Protein AF-A0A4R8S122-F1 (afdb_monomer_lite)

Foldseek 3Di:
DDDPPDDPPPPPPPPPPDDPPQPVVNVCVVPNDDDPPDDPVRDPVVPPVCVVVVVVVCVVPPPPPDD

Secondary structure (DSSP, 8-state):
-PPPPP----------S-S----HHHHHHHH-SPPPPPPTTT--TT-HHHHHHHHHHHHHHS-----

Structure (mmCIF, N/CA/C/O backbone):
data_AF-A0A4R8S122-F1
#
_entry.id   AF-A0A4R8S122-F1
#
loop_
_atom_site.group_PDB
_atom_site.id
_atom_site.type_symbol
_atom_site.label_atom_id
_atom_site.label_alt_id
_atom_site.label_comp_id
_atom_site.label_asym_id
_atom_site.label_entity_id
_atom_site.label_seq_id
_atom_site.pdbx_PDB_ins_code
_atom_site.Cartn_x
_atom_site.Cartn_y
_atom_site.Cartn_z
_atom_site.occupancy
_atom_site.B_iso_or_equiv
_atom_site.auth_seq_id
_atom_site.auth_comp_id
_atom_site.auth_asym_id
_atom_site.auth_atom_id
_atom_site.pdbx_PDB_model_num
ATOM 1 N N . MET A 1 1 ? 28.717 -47.506 10.436 1.00 48.78 1 MET A N 1
ATOM 2 C CA .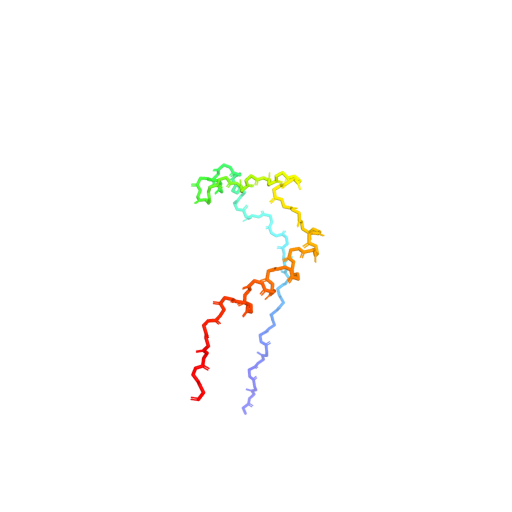 MET A 1 1 ? 27.977 -46.575 9.560 1.00 48.78 1 MET A CA 1
ATOM 3 C C . MET A 1 1 ? 28.538 -45.179 9.790 1.00 48.78 1 MET A C 1
ATOM 5 O O . MET A 1 1 ? 28.382 -44.706 10.910 1.00 48.78 1 MET A O 1
ATOM 9 N N . PRO A 1 2 ? 29.253 -44.548 8.844 1.00 47.72 2 PRO A N 1
ATOM 10 C CA . PRO A 1 2 ? 29.625 -43.144 8.994 1.00 47.72 2 PRO A CA 1
ATOM 11 C C . PRO A 1 2 ? 28.419 -42.252 8.648 1.00 47.72 2 PRO A C 1
ATOM 13 O O . PRO A 1 2 ? 27.643 -42.575 7.749 1.00 47.72 2 PRO A O 1
ATOM 16 N N . ALA A 1 3 ? 28.229 -41.176 9.412 1.00 58.88 3 ALA A N 1
ATOM 17 C CA . ALA A 1 3 ? 27.143 -40.213 9.236 1.00 58.88 3 ALA A CA 1
ATOM 18 C C . ALA A 1 3 ? 27.330 -39.384 7.947 1.00 58.88 3 ALA A C 1
ATOM 20 O O . ALA A 1 3 ? 28.474 -39.145 7.556 1.00 58.88 3 ALA A O 1
ATOM 21 N N . PRO A 1 4 ? 26.250 -38.922 7.287 1.00 54.19 4 PRO A N 1
ATOM 22 C CA . PRO A 1 4 ? 26.379 -37.998 6.170 1.00 54.19 4 PRO A CA 1
ATOM 23 C C . PRO A 1 4 ? 26.843 -36.637 6.694 1.00 54.19 4 PRO A C 1
ATOM 25 O O . PRO A 1 4 ? 26.189 -36.033 7.546 1.00 54.19 4 PRO A O 1
ATOM 28 N N . GLU A 1 5 ? 27.990 -36.179 6.194 1.00 53.16 5 GLU A N 1
ATOM 29 C CA . GLU A 1 5 ? 28.530 -34.855 6.479 1.00 53.16 5 GLU A CA 1
ATOM 30 C C . GLU A 1 5 ? 27.481 -33.774 6.201 1.00 53.16 5 GLU A C 1
ATOM 32 O O . GLU A 1 5 ? 26.805 -33.771 5.166 1.00 53.16 5 GLU A O 1
ATOM 37 N N . GLY A 1 6 ? 27.329 -32.867 7.168 1.00 55.78 6 GLY A N 1
ATOM 38 C CA . GLY A 1 6 ? 26.454 -31.712 7.059 1.00 55.78 6 GLY A CA 1
ATOM 39 C C . GLY A 1 6 ? 26.809 -30.923 5.807 1.00 55.78 6 GLY A C 1
ATOM 40 O O . GLY A 1 6 ? 27.937 -30.463 5.644 1.00 55.78 6 GLY A O 1
ATOM 41 N N . ARG A 1 7 ? 25.832 -30.790 4.909 1.00 60.75 7 ARG A N 1
ATOM 42 C CA . ARG A 1 7 ? 25.914 -29.930 3.731 1.00 60.75 7 ARG A CA 1
ATOM 43 C C . ARG A 1 7 ? 26.321 -28.539 4.196 1.00 60.75 7 ARG A C 1
ATOM 45 O O . ARG A 1 7 ? 25.589 -27.893 4.941 1.00 60.75 7 ARG A O 1
ATOM 52 N N . ASN A 1 8 ? 27.506 -28.119 3.780 1.00 56.47 8 ASN A N 1
ATOM 53 C CA . ASN A 1 8 ? 28.032 -26.804 4.077 1.00 56.47 8 ASN A CA 1
ATOM 54 C C . ASN A 1 8 ? 27.195 -25.780 3.295 1.00 56.47 8 ASN A C 1
ATOM 56 O O . ASN A 1 8 ? 27.401 -25.574 2.100 1.00 56.47 8 ASN A O 1
ATOM 60 N N . CYS A 1 9 ? 26.179 -25.211 3.947 1.00 55.19 9 CYS A N 1
ATOM 61 C CA . CYS A 1 9 ? 25.343 -24.140 3.410 1.00 55.19 9 CYS A CA 1
ATOM 62 C C . CYS A 1 9 ? 26.093 -22.805 3.499 1.00 55.19 9 CYS A C 1
ATOM 64 O O . CYS A 1 9 ? 25.607 -21.843 4.088 1.00 55.19 9 CYS A O 1
ATOM 66 N N . ASP A 1 10 ? 27.297 -22.750 2.936 1.00 60.31 10 ASP A N 1
ATOM 67 C CA . ASP A 1 10 ? 28.036 -21.508 2.757 1.00 60.31 10 ASP A CA 1
ATOM 68 C C . ASP A 1 10 ? 27.405 -20.787 1.554 1.00 60.31 10 ASP A C 1
ATOM 70 O O . ASP A 1 10 ? 27.879 -20.866 0.419 1.00 60.31 10 ASP A O 1
ATOM 74 N N . LEU A 1 11 ? 26.288 -20.087 1.791 1.00 59.09 11 LEU A N 1
ATOM 75 C CA . LEU A 1 11 ? 25.764 -19.052 0.891 1.00 59.09 11 LEU A CA 1
ATOM 76 C C . LEU A 1 11 ? 26.719 -17.851 0.928 1.00 59.09 11 LEU A C 1
ATOM 78 O O . LEU A 1 11 ? 26.360 -16.732 1.292 1.00 59.09 11 LEU A O 1
ATOM 82 N N . ARG A 1 12 ? 27.978 -18.081 0.548 1.00 60.47 12 ARG A N 1
ATOM 83 C CA . ARG A 1 12 ? 28.856 -17.005 0.125 1.00 60.47 12 ARG A CA 1
ATOM 84 C C . ARG A 1 12 ? 28.240 -16.470 -1.149 1.00 60.47 12 ARG A C 1
ATOM 86 O O . ARG A 1 12 ? 28.406 -17.054 -2.218 1.00 60.47 12 ARG A O 1
ATOM 93 N N . HIS A 1 13 ? 27.507 -15.371 -1.013 1.00 55.53 13 HIS A N 1
ATOM 94 C CA . HIS A 1 13 ? 27.170 -14.497 -2.118 1.00 55.53 13 HIS A CA 1
ATOM 95 C C . HIS A 1 13 ? 28.484 -14.095 -2.789 1.00 55.53 13 HIS A C 1
ATOM 97 O O . HIS A 1 13 ? 29.123 -13.112 -2.421 1.00 55.53 13 HIS A O 1
ATOM 103 N N . LYS A 1 14 ? 28.924 -14.888 -3.770 1.00 55.09 14 LYS A N 1
ATOM 104 C CA . LYS A 1 14 ? 29.754 -14.350 -4.830 1.00 55.09 14 LYS A CA 1
ATOM 105 C C . LYS A 1 14 ? 28.909 -13.238 -5.427 1.00 55.09 14 LYS A C 1
ATOM 107 O O . LYS A 1 14 ? 27.812 -13.501 -5.914 1.00 55.09 14 LYS A O 1
ATOM 112 N N . SER A 1 15 ? 29.403 -12.011 -5.347 1.00 58.78 15 SER A N 1
ATOM 113 C CA . SER A 1 15 ? 29.008 -10.923 -6.230 1.00 58.78 15 SER A CA 1
ATOM 114 C C . SER A 1 15 ? 29.378 -11.343 -7.657 1.00 58.78 15 SER A C 1
ATOM 116 O O . SER A 1 15 ? 30.412 -10.955 -8.188 1.00 58.78 15 SER A O 1
ATOM 118 N N . GLY A 1 16 ? 28.606 -12.284 -8.198 1.00 47.62 16 GLY A N 1
ATOM 119 C CA . GLY A 1 16 ? 28.617 -12.696 -9.585 1.00 47.62 16 GLY A CA 1
ATOM 120 C C . GLY A 1 16 ? 27.777 -11.676 -10.319 1.00 47.62 16 GLY A C 1
ATOM 121 O O . GLY A 1 16 ? 26.551 -11.670 -10.224 1.00 47.62 16 GLY A O 1
ATOM 122 N N . GLU A 1 17 ? 28.477 -10.755 -10.950 1.00 55.56 17 GLU A N 1
ATOM 123 C CA . GLU A 1 17 ? 27.971 -9.732 -11.844 1.00 55.56 17 GLU A CA 1
ATOM 124 C C . GLU A 1 17 ? 27.347 -10.394 -13.082 1.00 55.56 17 GLU A C 1
ATOM 126 O O . GLU A 1 17 ? 27.952 -10.415 -14.140 1.00 55.56 17 GLU A O 1
ATOM 131 N N . GLU A 1 18 ? 26.169 -11.006 -12.949 1.00 55.47 18 GLU A N 1
ATOM 132 C CA . GLU A 1 18 ? 25.393 -11.552 -14.078 1.00 55.47 18 GLU A CA 1
ATOM 133 C C . GLU A 1 18 ? 23.974 -11.956 -13.648 1.00 55.47 18 GLU A C 1
ATOM 135 O O . GLU A 1 18 ? 23.451 -13.015 -13.981 1.00 55.47 18 GLU A O 1
ATOM 140 N N . GLY A 1 19 ? 23.302 -11.077 -12.903 1.00 54.16 19 GLY A N 1
ATOM 141 C CA . GLY A 1 19 ? 21.852 -10.984 -13.037 1.00 54.16 19 GLY A CA 1
ATOM 142 C C . GLY A 1 19 ? 21.572 -10.226 -14.329 1.00 54.16 19 GLY A C 1
ATOM 143 O O . GLY A 1 19 ? 22.154 -9.161 -14.532 1.00 54.16 19 GLY A O 1
ATOM 144 N N . THR A 1 20 ? 20.712 -10.741 -15.211 1.00 60.72 20 THR A N 1
ATOM 145 C CA . THR A 1 20 ? 20.130 -9.920 -16.281 1.00 60.72 20 THR A CA 1
ATOM 146 C C . THR A 1 20 ? 19.627 -8.639 -15.630 1.00 60.72 20 THR A C 1
ATOM 148 O O . THR A 1 20 ? 18.713 -8.706 -14.807 1.00 60.72 20 THR A O 1
ATOM 151 N N . SER A 1 21 ? 20.272 -7.505 -15.915 1.00 68.75 21 SER A N 1
ATOM 152 C CA . SER A 1 21 ? 19.833 -6.212 -15.402 1.00 68.75 21 SER A CA 1
ATOM 153 C C . SER A 1 21 ? 18.475 -5.943 -16.036 1.00 68.75 21 SER A C 1
ATOM 155 O O . SER A 1 21 ? 18.391 -5.503 -17.182 1.00 68.75 21 SER A O 1
ATOM 157 N N . ALA A 1 22 ? 17.410 -6.354 -15.349 1.00 77.62 22 ALA A N 1
ATOM 158 C CA . ALA A 1 22 ? 16.057 -6.088 -15.782 1.00 77.62 22 ALA A CA 1
ATOM 159 C C . ALA A 1 22 ? 15.895 -4.574 -15.752 1.00 77.62 22 ALA A C 1
ATOM 161 O O . ALA A 1 22 ? 16.187 -3.927 -14.744 1.00 77.62 22 ALA A O 1
ATOM 162 N N . SER A 1 23 ? 15.480 -4.004 -16.879 1.00 86.44 23 SER A N 1
ATOM 163 C CA . SER A 1 23 ? 15.187 -2.583 -16.903 1.00 86.44 23 SER A CA 1
ATOM 164 C C . SER A 1 23 ? 14.029 -2.308 -15.942 1.00 86.44 23 SER A C 1
ATOM 166 O O . SER A 1 23 ? 13.118 -3.131 -15.820 1.00 86.44 23 SER A O 1
ATOM 168 N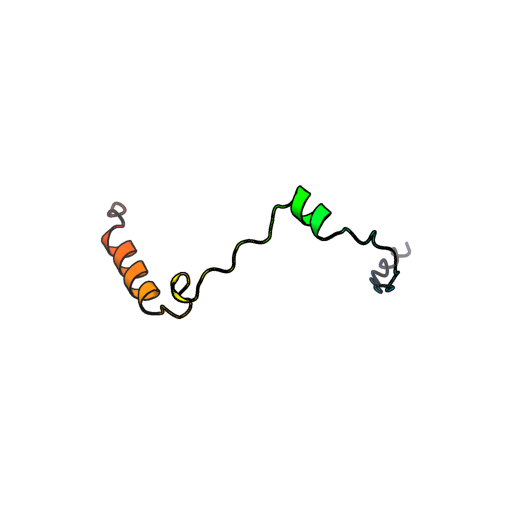 N . ASN A 1 24 ? 14.029 -1.149 -15.275 1.00 84.56 24 ASN A N 1
ATOM 169 C CA . ASN A 1 24 ? 12.884 -0.760 -14.442 1.00 84.56 24 ASN A CA 1
ATOM 170 C C . ASN A 1 24 ? 11.574 -0.816 -15.250 1.00 84.56 24 ASN A C 1
ATOM 172 O O . ASN A 1 24 ? 10.564 -1.252 -14.723 1.00 84.56 24 ASN A O 1
ATOM 176 N N . ALA A 1 25 ? 11.622 -0.512 -16.554 1.00 87.62 25 ALA A N 1
ATOM 177 C CA . ALA A 1 25 ? 10.483 -0.634 -17.460 1.00 87.62 25 ALA A CA 1
ATOM 178 C C . ALA A 1 25 ? 9.950 -2.076 -17.608 1.00 87.62 25 ALA A C 1
ATOM 180 O O . ALA A 1 25 ? 8.741 -2.271 -17.720 1.00 87.62 25 ALA A O 1
ATOM 181 N N . ASP A 1 26 ? 10.815 -3.095 -17.603 1.00 91.38 26 ASP A N 1
ATOM 182 C CA . ASP A 1 26 ? 10.386 -4.500 -17.656 1.00 91.38 26 ASP A CA 1
ATOM 183 C C . ASP A 1 26 ? 9.751 -4.954 -16.344 1.00 91.38 26 ASP A C 1
ATOM 185 O O . ASP A 1 26 ? 8.749 -5.671 -16.364 1.00 91.38 26 ASP A O 1
ATOM 189 N N . ILE A 1 27 ? 10.315 -4.519 -15.214 1.00 89.12 27 ILE A N 1
ATOM 190 C CA . ILE A 1 27 ? 9.752 -4.776 -13.882 1.00 89.12 27 ILE A CA 1
ATOM 191 C C . ILE A 1 27 ? 8.364 -4.147 -13.788 1.00 89.12 27 ILE A C 1
ATOM 193 O O . ILE A 1 27 ? 7.383 -4.826 -13.491 1.00 89.12 27 ILE A O 1
ATOM 197 N N . ASP A 1 28 ? 8.272 -2.883 -14.161 1.00 91.25 28 ASP A N 1
ATOM 198 C CA . ASP A 1 28 ? 7.047 -2.104 -14.186 1.00 91.25 28 ASP A CA 1
ATOM 199 C C . ASP A 1 28 ? 5.969 -2.679 -15.114 1.00 91.25 28 ASP A C 1
ATOM 201 O O . ASP A 1 28 ? 4.777 -2.609 -14.820 1.00 91.25 28 ASP A O 1
ATOM 205 N N . ARG A 1 29 ? 6.365 -3.276 -16.244 1.00 89.25 29 ARG A N 1
ATOM 206 C CA . ARG A 1 29 ? 5.432 -3.941 -17.164 1.00 89.25 29 ARG A CA 1
ATOM 207 C C . ARG A 1 29 ? 4.807 -5.195 -16.549 1.00 89.25 29 ARG A C 1
ATOM 209 O O . ARG A 1 29 ? 3.682 -5.541 -16.902 1.00 89.25 29 ARG A O 1
ATOM 216 N N . ILE A 1 30 ? 5.546 -5.901 -15.694 1.00 92.19 30 ILE A N 1
ATOM 217 C CA . ILE A 1 30 ? 5.108 -7.161 -15.076 1.00 92.19 30 ILE A CA 1
ATOM 2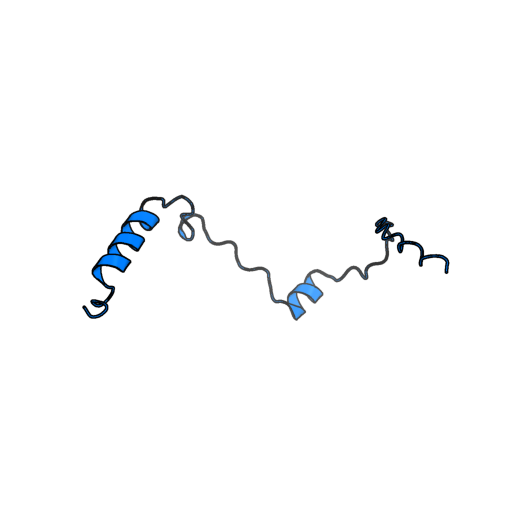18 C C . ILE A 1 30 ? 4.324 -6.892 -13.790 1.00 92.19 30 ILE A C 1
ATOM 220 O O . ILE A 1 30 ? 3.269 -7.487 -13.583 1.00 92.19 30 ILE A O 1
ATOM 224 N N . PHE A 1 31 ? 4.843 -6.013 -12.936 1.00 90.44 31 PHE A N 1
ATOM 225 C CA . PHE A 1 31 ? 4.324 -5.775 -11.588 1.00 90.44 31 PHE A CA 1
ATOM 226 C C . PHE A 1 31 ? 3.482 -4.501 -11.472 1.00 90.44 31 PHE A C 1
ATOM 228 O O . PHE A 1 31 ? 2.815 -4.309 -10.458 1.00 90.44 31 PHE A O 1
ATOM 235 N N . GLY A 1 32 ? 3.464 -3.663 -12.510 1.00 88.25 32 GLY A N 1
ATOM 236 C CA . GLY A 1 32 ? 2.899 -2.321 -12.446 1.00 88.25 32 GLY A CA 1
ATOM 237 C C . GLY A 1 32 ? 3.910 -1.301 -11.923 1.00 88.25 32 GLY A C 1
ATOM 238 O O . GLY A 1 32 ? 4.994 -1.648 -11.461 1.00 88.25 32 GLY A O 1
ATOM 239 N N . GLN A 1 33 ? 3.545 -0.022 -12.019 1.00 86.50 33 GLN A N 1
ATOM 240 C CA . GLN A 1 33 ? 4.314 1.057 -11.398 1.00 86.50 33 GLN A CA 1
ATOM 241 C C . GLN A 1 33 ? 4.295 0.905 -9.874 1.00 86.50 33 GLN A C 1
ATOM 243 O O . GLN A 1 33 ? 3.314 0.410 -9.313 1.00 86.50 33 GLN A O 1
ATOM 248 N N . ALA A 1 34 ? 5.347 1.385 -9.208 1.00 82.44 34 ALA A N 1
ATOM 249 C CA . ALA A 1 34 ? 5.339 1.520 -7.756 1.00 82.44 34 ALA A CA 1
ATOM 250 C C . ALA A 1 34 ? 4.093 2.293 -7.288 1.00 82.44 34 ALA A C 1
ATOM 252 O O . ALA A 1 34 ? 3.666 3.247 -7.946 1.00 82.44 34 ALA A O 1
ATOM 253 N N . GLU A 1 35 ? 3.524 1.880 -6.150 1.00 80.81 35 GLU A N 1
ATOM 254 C CA . GLU A 1 35 ? 2.414 2.606 -5.533 1.00 80.81 35 GLU A CA 1
ATOM 255 C C . GLU A 1 35 ? 2.795 4.084 -5.349 1.00 80.81 35 GLU A C 1
ATOM 257 O O . GLU A 1 35 ? 3.907 4.378 -4.888 1.00 80.81 35 GLU A O 1
ATOM 262 N N . PRO A 1 36 ? 1.901 5.023 -5.709 1.00 79.69 36 PRO A N 1
ATOM 263 C CA . PRO A 1 36 ? 2.147 6.432 -5.474 1.00 79.69 36 PRO A CA 1
ATOM 264 C C . PRO A 1 36 ? 2.375 6.658 -3.980 1.00 79.69 36 PRO A C 1
ATOM 266 O O . PRO A 1 36 ? 1.659 6.125 -3.133 1.00 79.69 36 PRO A O 1
ATOM 269 N N . SER A 1 37 ? 3.393 7.456 -3.655 1.00 74.69 37 SER A N 1
ATOM 270 C CA . SER A 1 37 ? 3.609 7.866 -2.273 1.00 74.69 37 SER A CA 1
ATOM 271 C C . SER A 1 37 ? 2.379 8.632 -1.805 1.00 74.69 37 SER A C 1
ATOM 273 O O . SER A 1 37 ? 2.090 9.702 -2.338 1.00 74.69 37 SER A O 1
ATOM 275 N N . LEU A 1 38 ? 1.690 8.091 -0.804 1.00 75.56 38 LEU A N 1
ATOM 276 C CA . LEU A 1 38 ? 0.604 8.785 -0.125 1.00 75.56 38 LEU A CA 1
ATOM 277 C C . LEU A 1 38 ? 1.132 10.103 0.456 1.00 75.56 38 LEU A C 1
ATOM 279 O O . LEU A 1 38 ? 2.252 10.162 0.983 1.00 75.56 38 LEU A O 1
ATOM 283 N N . GLY A 1 39 ? 0.343 11.163 0.312 1.00 77.19 39 GLY A N 1
ATOM 284 C CA . GLY A 1 39 ? 0.653 12.476 0.857 1.00 77.19 39 GLY A CA 1
ATOM 285 C C . GLY A 1 39 ? 0.717 12.447 2.389 1.00 77.19 39 GLY A C 1
ATOM 286 O O . GLY A 1 39 ? 0.128 11.566 3.019 1.00 77.19 39 GLY A O 1
ATOM 287 N N . PRO A 1 40 ? 1.407 13.415 3.017 1.00 68.25 40 PRO A N 1
ATOM 288 C CA . PRO A 1 40 ? 1.516 13.487 4.475 1.00 68.25 40 PRO A CA 1
ATOM 289 C C . PRO A 1 40 ? 0.152 13.545 5.185 1.00 68.25 40 PRO A C 1
ATOM 291 O O . PRO A 1 40 ? 0.039 13.054 6.302 1.00 68.25 40 PRO A O 1
ATOM 294 N N . ASP A 1 41 ? -0.885 14.061 4.519 1.00 70.88 41 ASP A N 1
ATOM 295 C CA . ASP A 1 41 ? -2.247 14.146 5.061 1.00 70.88 41 ASP A CA 1
ATOM 296 C C . ASP A 1 41 ? -3.066 12.853 4.876 1.00 70.88 41 ASP A C 1
ATOM 298 O O . ASP A 1 41 ? -4.090 12.668 5.528 1.00 70.88 41 ASP A O 1
ATOM 302 N N . GLU A 1 42 ? -2.641 11.942 3.992 1.00 70.19 42 GLU A N 1
ATOM 303 C CA . GLU A 1 42 ? -3.354 10.684 3.712 1.00 70.19 42 GLU A CA 1
ATOM 304 C C . GLU A 1 42 ? -2.967 9.567 4.693 1.00 70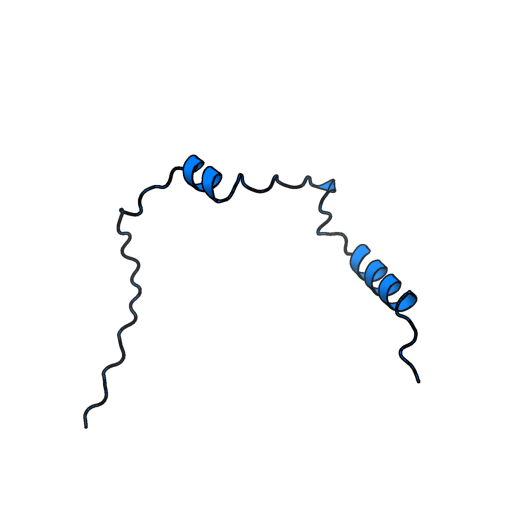.19 42 GLU A C 1
ATOM 306 O O . GLU A 1 42 ? -3.657 8.553 4.809 1.00 70.19 42 GLU A O 1
ATOM 311 N N . ARG A 1 43 ? -1.847 9.738 5.404 1.00 65.69 43 ARG A N 1
ATOM 312 C CA . ARG A 1 43 ? -1.284 8.765 6.342 1.00 65.69 43 ARG A CA 1
ATOM 313 C C . ARG A 1 43 ? -0.821 9.486 7.601 1.00 65.69 43 ARG A C 1
ATOM 315 O O . ARG A 1 43 ? 0.383 9.645 7.804 1.00 65.69 43 ARG A O 1
ATOM 322 N N . ASP A 1 44 ? -1.749 9.863 8.480 1.00 64.94 44 ASP A N 1
ATOM 323 C CA . ASP A 1 44 ? -1.355 10.216 9.846 1.00 64.94 44 ASP A CA 1
ATOM 324 C C . ASP A 1 44 ? -0.950 8.939 10.603 1.00 64.94 44 ASP A C 1
ATOM 326 O O . ASP A 1 44 ? -1.721 8.315 11.326 1.00 64.94 44 ASP A O 1
ATOM 330 N N . VAL A 1 45 ? 0.297 8.508 10.393 1.00 63.16 45 VAL A N 1
ATOM 331 C CA . VAL A 1 45 ? 0.907 7.368 11.099 1.00 63.16 45 VAL A CA 1
ATOM 332 C C . VAL A 1 45 ? 1.127 7.682 12.585 1.00 63.16 45 VAL A C 1
ATOM 334 O O . VAL A 1 45 ? 1.467 6.790 13.360 1.00 63.16 45 VAL A O 1
ATOM 337 N N . ASN A 1 46 ? 0.961 8.949 12.975 1.00 61.84 46 ASN A N 1
ATOM 338 C CA . ASN A 1 46 ? 1.074 9.435 14.339 1.00 61.84 46 ASN A CA 1
ATOM 339 C C . ASN A 1 46 ? -0.303 9.670 14.986 1.00 61.84 46 ASN A C 1
ATOM 341 O O . ASN A 1 46 ? -0.353 10.161 16.121 1.00 61.84 46 ASN A O 1
ATOM 345 N N . ASP A 1 47 ? -1.405 9.281 14.325 1.00 64.44 47 ASP A N 1
ATOM 346 C CA . ASP A 1 47 ? -2.748 9.352 14.896 1.00 64.44 47 ASP A CA 1
ATOM 347 C C . ASP A 1 47 ? -2.934 8.286 15.986 1.00 64.44 47 ASP A C 1
ATOM 349 O O . ASP A 1 47 ? -3.603 7.260 15.859 1.00 64.44 47 ASP A O 1
ATOM 353 N N . SER A 1 48 ? -2.303 8.556 17.122 1.00 60.28 48 SER A N 1
ATOM 354 C CA . SER A 1 48 ? -2.462 7.803 18.359 1.00 60.28 48 SER A CA 1
ATOM 355 C C . SER A 1 48 ? -3.861 8.003 18.958 1.00 60.28 48 SER A C 1
ATOM 357 O O . SER A 1 48 ? -4.218 7.298 19.901 1.00 60.28 48 SER A O 1
ATOM 359 N N . ARG A 1 49 ? -4.650 8.967 18.449 1.00 60.69 49 ARG A N 1
ATOM 360 C CA . ARG A 1 49 ? -6.023 9.237 18.903 1.00 60.69 49 ARG A CA 1
ATOM 361 C C . ARG A 1 49 ? -6.997 8.262 18.242 1.00 60.69 49 ARG A C 1
ATOM 363 O O . ARG A 1 49 ? -7.813 7.667 18.946 1.00 60.69 49 ARG A O 1
ATOM 370 N N . GLY A 1 50 ? -6.806 7.977 16.953 1.00 59.47 50 GLY A N 1
ATOM 371 C CA . GLY A 1 50 ? -7.599 7.002 16.202 1.00 59.47 50 GLY A CA 1
ATOM 372 C C . GLY A 1 50 ? -7.547 5.573 16.764 1.00 59.47 50 GLY A C 1
ATOM 373 O O . GLY A 1 50 ? -8.526 4.837 16.664 1.00 59.47 50 GLY A O 1
ATOM 374 N N . MET A 1 51 ? -6.456 5.164 17.427 1.00 61.66 51 MET A N 1
ATOM 375 C CA . MET A 1 51 ? -6.349 3.826 18.042 1.00 61.66 51 MET A CA 1
ATOM 376 C C . MET A 1 51 ? -7.295 3.632 19.241 1.00 61.66 51 MET A C 1
ATOM 378 O O . MET A 1 51 ? -7.853 2.552 19.405 1.00 61.66 51 MET A O 1
ATOM 382 N N . HIS A 1 52 ? -7.499 4.658 20.076 1.00 62.62 52 HIS A N 1
ATOM 383 C CA . HIS A 1 52 ? -8.405 4.556 21.229 1.00 62.62 52 HIS A CA 1
ATOM 384 C C . HIS A 1 52 ? -9.873 4.711 20.811 1.00 62.62 52 HIS A C 1
ATOM 386 O O . HIS A 1 52 ? -10.740 3.986 21.296 1.00 62.62 52 HIS A O 1
ATOM 392 N N . GLU A 1 53 ? -10.143 5.613 19.865 1.00 69.69 53 GLU A N 1
ATOM 393 C CA . GLU A 1 53 ? -11.487 5.849 19.327 1.00 69.69 53 GLU A CA 1
ATOM 394 C C . GLU A 1 53 ? -11.995 4.657 18.496 1.00 69.69 53 GLU A C 1
ATOM 396 O O . GLU A 1 53 ? -13.166 4.287 18.596 1.00 69.69 53 GLU A O 1
ATOM 401 N N . SER A 1 54 ? -11.115 3.999 17.731 1.00 71.50 54 SER A N 1
ATOM 402 C CA . SER A 1 54 ? -11.466 2.791 16.969 1.00 71.50 54 SER A CA 1
ATOM 403 C C . SER A 1 54 ? -11.777 1.591 17.864 1.00 71.50 54 SER A C 1
ATOM 405 O O . SER A 1 54 ? -12.734 0.864 17.587 1.00 71.50 54 SER A O 1
ATOM 407 N N . ASP A 1 55 ? -11.025 1.401 18.954 1.00 80.69 55 ASP A N 1
ATOM 408 C CA . ASP A 1 55 ? -11.282 0.308 19.896 1.00 80.69 55 ASP A CA 1
ATOM 409 C C . ASP A 1 55 ? -12.603 0.535 20.648 1.00 80.69 55 ASP A C 1
ATOM 411 O O . ASP A 1 55 ? -13.400 -0.392 20.789 1.00 80.69 55 ASP A O 1
ATOM 415 N N . GLN A 1 56 ? -12.903 1.782 21.032 1.00 83.38 56 GLN A N 1
ATOM 416 C CA . GLN A 1 56 ? -14.185 2.143 21.641 1.00 83.38 56 GLN A CA 1
ATOM 417 C C . GLN A 1 56 ? -15.367 1.887 20.692 1.00 83.38 56 GLN A C 1
ATOM 419 O O . GLN A 1 56 ? -16.337 1.234 21.082 1.00 83.38 56 GLN A O 1
ATOM 424 N N . TRP A 1 57 ? -15.272 2.320 19.429 1.00 86.06 57 TRP A N 1
ATOM 425 C CA . TRP A 1 57 ? -16.313 2.057 18.429 1.00 86.06 57 TRP A CA 1
ATOM 426 C C . TRP A 1 57 ? -16.583 0.559 18.262 1.00 86.06 57 TRP A C 1
ATOM 428 O O . TRP A 1 57 ? -17.742 0.142 18.193 1.00 86.06 57 TRP A O 1
ATOM 438 N N . LEU A 1 58 ? -15.527 -0.260 18.233 1.00 83.88 58 LEU A N 1
ATOM 439 C CA . LEU A 1 58 ? -15.666 -1.705 18.105 1.00 83.88 58 LEU A CA 1
ATOM 440 C C . LEU A 1 58 ? -16.440 -2.288 19.295 1.00 83.88 58 LEU A C 1
ATOM 442 O O . LEU A 1 58 ? -17.348 -3.088 19.092 1.00 83.88 58 LEU A O 1
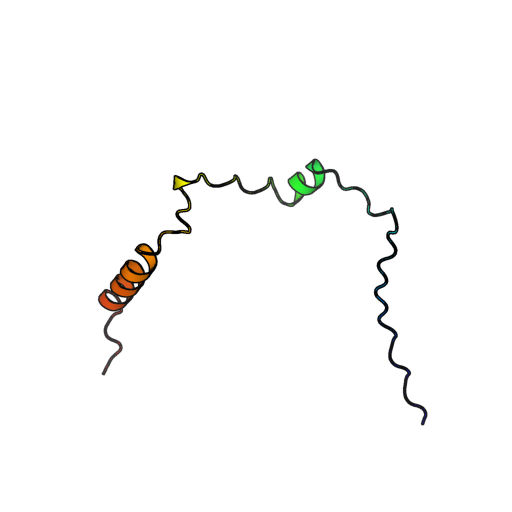ATOM 446 N N . ARG A 1 59 ? -16.140 -1.862 20.528 1.00 83.56 59 ARG A N 1
ATOM 447 C CA . ARG A 1 59 ? -16.840 -2.337 21.737 1.00 83.56 59 ARG A CA 1
ATOM 448 C C . ARG A 1 59 ? -18.316 -1.957 21.753 1.00 83.56 59 ARG A C 1
ATOM 450 O O . ARG A 1 59 ? -19.133 -2.790 22.134 1.00 83.56 59 ARG A O 1
ATOM 457 N N . ASP A 1 60 ? -18.646 -0.752 21.302 1.00 87.19 60 ASP A N 1
ATOM 458 C CA . ASP A 1 60 ? -20.022 -0.242 21.309 1.00 87.19 60 ASP A CA 1
ATOM 459 C C . ASP A 1 60 ? -20.909 -0.871 20.225 1.00 87.19 60 ASP A C 1
ATOM 461 O O . ASP A 1 60 ? -22.135 -0.835 20.327 1.00 87.19 60 ASP A O 1
ATOM 465 N N . ASN A 1 61 ? -20.302 -1.456 19.189 1.00 87.44 61 ASN A N 1
ATOM 466 C CA . ASN A 1 61 ? -21.017 -2.009 18.037 1.00 87.44 61 ASN A CA 1
ATOM 467 C C . ASN A 1 61 ? -20.930 -3.535 17.926 1.00 87.44 61 ASN A C 1
ATOM 469 O O . ASN A 1 61 ? -21.547 -4.108 17.025 1.00 87.44 61 ASN A O 1
ATOM 473 N N . VAL A 1 62 ? -20.204 -4.215 18.819 1.00 82.31 62 VAL A N 1
ATOM 474 C CA . VAL A 1 62 ? -20.223 -5.681 18.876 1.00 82.31 62 VAL A CA 1
ATOM 475 C C . VAL A 1 62 ? -21.579 -6.126 19.440 1.00 82.31 62 VAL A C 1
ATOM 477 O O . VAL A 1 62 ? -21.904 -5.799 20.584 1.00 82.31 62 VAL A O 1
ATOM 480 N N . PRO A 1 63 ? -22.387 -6.882 18.671 1.00 80.62 63 PRO A N 1
ATOM 481 C CA . PRO A 1 63 ? -23.654 -7.405 19.162 1.00 80.62 63 PRO A CA 1
ATOM 482 C C . PRO A 1 63 ? -23.427 -8.274 20.405 1.00 80.62 63 PRO A C 1
ATOM 484 O O . PRO A 1 63 ? -22.417 -8.980 20.464 1.00 80.62 63 PRO A O 1
ATOM 487 N N . PRO A 1 64 ? -24.348 -8.279 21.384 1.00 83.00 64 PRO A N 1
ATOM 488 C CA . PRO A 1 64 ? -24.190 -9.088 22.583 1.00 83.00 64 PRO A CA 1
ATOM 489 C C . PRO A 1 64 ? -24.036 -10.561 22.196 1.00 83.00 64 PRO A C 1
ATOM 491 O O . PRO A 1 64 ? -24.965 -11.194 21.691 1.00 83.00 64 PRO A O 1
ATOM 494 N N . HIS A 1 65 ? -22.840 -11.104 22.421 1.00 73.50 65 HIS A N 1
ATOM 495 C CA . HIS A 1 65 ? -22.604 -12.533 22.319 1.00 73.50 65 HIS A CA 1
ATOM 496 C C . HIS A 1 65 ? -23.378 -13.188 23.464 1.00 73.50 65 HIS A C 1
ATOM 498 O O . HIS A 1 65 ? -23.139 -12.884 24.628 1.00 73.50 65 HIS A O 1
ATOM 504 N N . HIS A 1 66 ? -24.381 -13.978 23.087 1.00 65.69 66 HIS A N 1
ATOM 505 C CA . HIS A 1 66 ? -25.393 -14.590 23.944 1.00 65.69 66 HIS A CA 1
ATOM 506 C C . HIS A 1 66 ? -24.874 -15.045 25.321 1.00 65.69 66 HIS A C 1
ATOM 508 O O . HIS A 1 66 ? -23.817 -15.670 25.409 1.00 65.69 66 HIS A O 1
ATOM 514 N N . GLY A 1 67 ? -25.644 -14.717 26.367 1.00 60.06 67 GLY A N 1
ATOM 515 C CA . GLY A 1 67 ? -25.464 -15.229 27.731 1.00 60.06 67 GLY A CA 1
ATOM 516 C C . GLY A 1 67 ? -25.885 -16.682 27.895 1.00 60.06 67 GLY A C 1
ATOM 517 O O . GLY A 1 67 ? -26.639 -17.186 27.029 1.00 60.06 67 GLY A O 1
#

Radius of gyration: 26.3 Å; chains: 1; bounding box: 55×61×45 Å

Organism: NCBI:txid404941

Sequence (67 aa):
MPAPEGRNCDLRHKSGEEGTSASNADIDRIFGQAEPS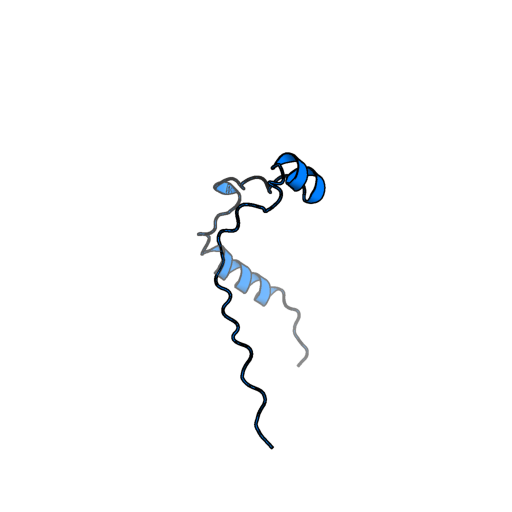LGPDERDVNDSRGMHESDQWLRDNVPPHHG

pLDDT: mean 70.45, std 13.15, range [47.62, 92.19]